Protein AF-F0ZJC0-F1 (afdb_monomer)

Nearest PDB structures (foldseek):
  4h54-assembly1_A  TM=5.126E-01  e=1.074E+00  Escherichia coli K-12
  6ixg-assembly2_B  TM=3.311E-01  e=7.593E+00  Homo sapiens

pLDDT: mean 72.38, std 9.72, range [51.28, 85.25]

Structure (mmCIF, N/CA/C/O backbone):
data_AF-F0ZJC0-F1
#
_entry.id   AF-F0ZJC0-F1
#
loop_
_atom_site.group_PDB
_atom_site.id
_atom_site.type_symbol
_atom_site.label_atom_id
_atom_site.label_alt_id
_atom_site.label_comp_id
_atom_site.label_asym_id
_atom_site.label_entity_id
_atom_site.label_seq_id
_atom_site.pdbx_PDB_ins_code
_atom_site.Cartn_x
_atom_site.Cartn_y
_atom_site.Cartn_z
_atom_site.occupancy
_atom_site.B_iso_or_equiv
_atom_site.auth_seq_id
_atom_site.auth_comp_id
_atom_site.auth_asym_id
_atom_site.auth_atom_id
_atom_site.pdbx_PDB_model_num
ATOM 1 N N . MET A 1 1 ? -24.342 -7.590 26.434 1.00 51.28 1 MET A N 1
ATOM 2 C CA . MET A 1 1 ? -23.812 -8.513 25.399 1.00 51.28 1 MET A CA 1
ATOM 3 C C . MET A 1 1 ? -23.453 -7.828 24.071 1.00 51.28 1 MET A C 1
ATOM 5 O O . MET A 1 1 ? -22.749 -8.440 23.282 1.00 51.28 1 MET A O 1
ATOM 9 N N . VAL A 1 2 ? -23.874 -6.579 23.816 1.00 54.78 2 VAL A N 1
ATOM 10 C CA . VAL A 1 2 ? -23.532 -5.826 22.584 1.00 54.78 2 VA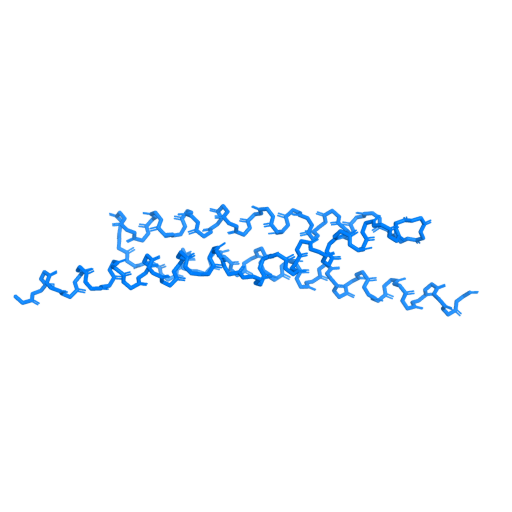L A CA 1
ATOM 11 C C . VAL A 1 2 ? -22.102 -5.254 22.623 1.00 54.78 2 VAL A C 1
ATOM 13 O O . VAL A 1 2 ? -21.370 -5.319 21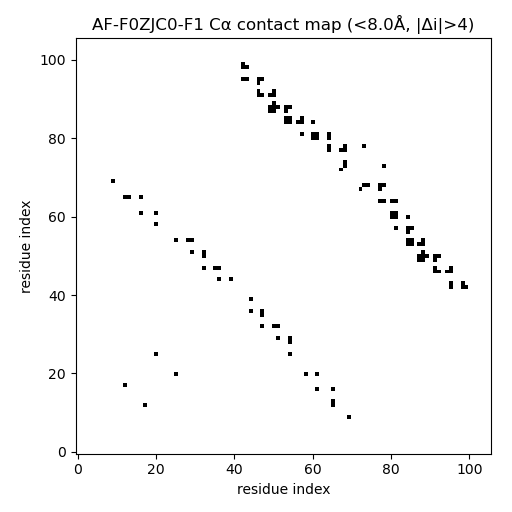.642 1.00 54.78 2 VAL A O 1
ATOM 16 N N . GLU A 1 3 ? -21.658 -4.799 23.793 1.00 56.75 3 GLU A N 1
ATOM 17 C CA . GLU A 1 3 ? -20.367 -4.121 24.010 1.00 56.75 3 GLU A CA 1
ATOM 18 C C . GLU A 1 3 ? -19.139 -5.029 23.783 1.00 56.75 3 GLU A C 1
ATOM 20 O O . GLU A 1 3 ? -18.112 -4.620 23.238 1.00 56.75 3 GLU A O 1
ATOM 25 N N . THR A 1 4 ? -19.271 -6.317 24.107 1.00 60.59 4 THR A N 1
ATOM 26 C CA . THR A 1 4 ? -18.245 -7.337 23.849 1.00 60.59 4 THR A CA 1
ATOM 27 C C . THR A 1 4 ? -18.000 -7.559 22.358 1.00 60.59 4 THR A C 1
ATOM 29 O O . THR A 1 4 ? -16.876 -7.863 21.972 1.00 60.59 4 THR A O 1
ATOM 32 N N . HIS A 1 5 ? -19.014 -7.378 21.508 1.00 58.88 5 HIS A N 1
ATOM 33 C CA . HIS A 1 5 ? -18.898 -7.628 20.071 1.00 58.88 5 HIS A CA 1
ATOM 34 C C . HIS A 1 5 ? -18.173 -6.489 19.339 1.00 58.88 5 HIS A C 1
ATOM 36 O O . HIS A 1 5 ? -17.342 -6.748 18.468 1.00 58.88 5 HIS A O 1
ATOM 42 N N . GLU A 1 6 ? -18.437 -5.236 19.724 1.00 61.75 6 GLU A N 1
ATOM 43 C CA . GLU A 1 6 ? -17.758 -4.057 19.168 1.00 61.75 6 GLU A CA 1
ATOM 44 C C . GLU A 1 6 ? -16.279 -4.009 19.554 1.00 61.75 6 GLU A C 1
ATOM 46 O O . GLU A 1 6 ? -15.417 -3.713 18.724 1.00 61.75 6 GLU A O 1
ATOM 51 N N . THR A 1 7 ? -15.971 -4.360 20.803 1.00 66.50 7 THR A N 1
ATOM 52 C CA . THR A 1 7 ? -14.590 -4.396 21.298 1.00 66.50 7 THR A CA 1
ATOM 53 C C . THR A 1 7 ? -13.769 -5.444 20.542 1.00 66.50 7 THR A C 1
ATOM 55 O O . THR A 1 7 ? -12.643 -5.181 20.125 1.00 66.50 7 THR A O 1
ATOM 58 N N . LEU A 1 8 ? -14.362 -6.612 20.284 1.00 68.00 8 LEU A N 1
ATOM 59 C CA . LEU A 1 8 ? -13.718 -7.708 19.561 1.00 68.00 8 LEU A CA 1
ATOM 60 C C . LEU A 1 8 ? -13.498 -7.357 18.080 1.00 68.00 8 LEU A C 1
ATOM 62 O O . LEU A 1 8 ? -12.432 -7.643 17.539 1.00 68.00 8 LEU A O 1
ATOM 66 N N . LEU A 1 9 ? -14.441 -6.651 17.446 1.00 69.31 9 LEU A N 1
ATOM 67 C CA . LEU A 1 9 ? -14.282 -6.123 16.084 1.00 69.31 9 LEU A CA 1
ATOM 68 C C . LEU A 1 9 ? -13.166 -5.073 15.987 1.00 69.31 9 LEU A C 1
ATOM 70 O O . LEU A 1 9 ? -12.360 -5.131 15.061 1.00 69.31 9 LEU A O 1
ATOM 74 N N . ARG A 1 10 ? -13.062 -4.154 16.955 1.00 66.56 10 ARG A N 1
ATOM 75 C CA . ARG A 1 10 ? -11.979 -3.154 16.998 1.00 66.56 10 ARG A CA 1
ATOM 76 C C . ARG A 1 10 ? -10.608 -3.797 17.170 1.00 66.56 10 ARG A C 1
ATOM 78 O O . ARG A 1 10 ? -9.680 -3.452 16.444 1.00 66.56 10 ARG A O 1
ATOM 85 N N . VAL A 1 11 ? -10.493 -4.760 18.085 1.00 68.62 11 VAL A N 1
ATOM 86 C CA . VAL A 1 11 ? -9.250 -5.513 18.306 1.00 68.62 11 VAL A CA 1
ATOM 87 C C . VAL A 1 11 ? -8.876 -6.312 17.059 1.00 68.62 11 VAL A C 1
ATOM 89 O O . VAL A 1 11 ? -7.723 -6.283 16.639 1.00 68.62 11 VAL A O 1
ATOM 92 N N . THR A 1 12 ? -9.846 -6.956 16.411 1.00 69.06 12 THR A N 1
ATOM 93 C CA . THR A 1 12 ? -9.607 -7.718 15.178 1.00 69.06 12 THR A CA 1
ATOM 94 C C . THR A 1 12 ? -9.151 -6.800 14.041 1.00 69.06 12 THR A C 1
ATOM 96 O O . THR A 1 12 ? -8.146 -7.093 13.400 1.00 69.06 12 THR A O 1
ATOM 99 N N . ASN A 1 13 ? -9.799 -5.649 13.837 1.00 66.75 13 ASN A N 1
ATOM 100 C CA . ASN A 1 13 ? -9.386 -4.671 12.826 1.00 66.75 13 ASN A CA 1
ATOM 101 C C . ASN A 1 13 ? -7.996 -4.093 13.102 1.00 66.75 13 ASN A C 1
ATOM 103 O O . ASN A 1 13 ? -7.225 -3.891 12.168 1.00 66.75 13 ASN A O 1
ATOM 107 N N . PHE A 1 14 ? -7.652 -3.854 14.367 1.00 68.12 14 PHE A N 1
ATOM 108 C CA . PHE A 1 14 ? -6.335 -3.345 14.732 1.00 68.12 14 PHE A CA 1
ATOM 109 C C . PHE A 1 14 ? -5.239 -4.397 14.535 1.00 68.12 14 PHE A C 1
ATOM 111 O O . PHE A 1 14 ? -4.183 -4.085 13.992 1.00 68.12 14 PHE A O 1
ATOM 118 N N . ILE A 1 15 ? -5.495 -5.652 14.915 1.00 69.81 15 ILE A N 1
ATOM 119 C CA . ILE A 1 15 ? -4.543 -6.753 14.734 1.00 69.81 15 ILE A CA 1
ATOM 120 C C . ILE A 1 15 ? -4.361 -7.061 13.249 1.00 69.81 15 ILE A C 1
ATOM 122 O O . ILE A 1 15 ? -3.227 -7.123 12.792 1.00 69.81 15 ILE A O 1
ATOM 126 N N . TYR A 1 16 ? -5.440 -7.209 12.475 1.00 65.88 16 TYR A N 1
ATOM 127 C CA . TYR A 1 16 ? -5.334 -7.505 11.044 1.00 65.88 16 TYR A CA 1
ATOM 128 C C . TYR A 1 16 ? -4.808 -6.315 10.245 1.00 65.88 16 TYR A C 1
ATOM 130 O O . TYR A 1 16 ? -3.925 -6.495 9.412 1.00 65.88 16 TYR A O 1
ATOM 138 N N . GLY A 1 17 ? -5.292 -5.101 10.513 1.00 63.12 17 GLY A N 1
ATOM 139 C CA . GLY A 1 17 ? -4.817 -3.883 9.858 1.00 63.12 17 GLY A CA 1
ATOM 140 C C . GLY A 1 17 ? -3.363 -3.559 10.205 1.00 63.12 17 GLY A C 1
ATOM 141 O O . GLY A 1 17 ? -2.577 -3.216 9.325 1.00 63.12 17 GLY A O 1
ATOM 142 N N . GLY A 1 18 ? -2.977 -3.740 11.470 1.00 62.16 18 GLY A N 1
ATOM 143 C CA . GLY A 1 18 ? -1.601 -3.591 11.942 1.00 62.16 18 GLY A CA 1
ATOM 144 C C . GLY A 1 18 ? -0.664 -4.678 11.412 1.00 62.16 18 GLY A C 1
ATOM 145 O O . GLY A 1 18 ? 0.435 -4.364 10.961 1.00 62.16 18 GLY A O 1
ATOM 146 N N . ALA A 1 19 ? -1.093 -5.942 11.400 1.00 64.12 19 ALA A N 1
ATOM 147 C CA . ALA A 1 19 ? -0.337 -7.042 10.801 1.00 64.12 19 ALA A CA 1
ATOM 148 C C . ALA A 1 19 ? -0.162 -6.853 9.290 1.00 64.12 19 ALA A C 1
ATOM 150 O O . ALA A 1 19 ? 0.918 -7.109 8.773 1.00 64.12 19 ALA A O 1
ATOM 151 N N . LEU A 1 20 ? -1.180 -6.342 8.586 1.00 64.25 20 LEU A N 1
ATOM 152 C CA . LEU A 1 20 ? -1.061 -5.940 7.185 1.00 64.25 20 LEU A CA 1
ATOM 153 C C . LEU A 1 20 ? -0.003 -4.853 7.026 1.00 64.25 20 LEU A C 1
ATOM 155 O O . LEU A 1 20 ? 0.920 -5.067 6.251 1.00 64.25 20 LEU A O 1
ATOM 159 N N . LEU A 1 21 ? -0.075 -3.757 7.789 1.00 60.91 21 LEU A N 1
ATOM 160 C CA . LEU A 1 21 ? 0.886 -2.641 7.745 1.00 60.91 21 LEU A CA 1
ATOM 161 C C . LEU A 1 21 ? 2.330 -3.049 8.073 1.00 60.91 21 LEU A C 1
ATOM 163 O O . LEU A 1 21 ? 3.271 -2.479 7.532 1.00 60.91 21 LEU A O 1
ATOM 167 N N . THR A 1 22 ? 2.510 -4.024 8.961 1.00 60.72 22 THR A N 1
ATOM 168 C CA . THR A 1 22 ? 3.832 -4.514 9.388 1.00 60.72 22 THR A CA 1
ATOM 169 C C . THR A 1 22 ? 4.289 -5.755 8.625 1.00 60.72 22 THR A C 1
ATOM 171 O O . THR A 1 22 ? 5.378 -6.271 8.880 1.00 60.72 22 THR A O 1
ATOM 174 N N . SER A 1 23 ? 3.482 -6.247 7.679 1.00 63.41 23 SER A N 1
ATOM 175 C CA . SER A 1 23 ? 3.803 -7.478 6.968 1.00 63.41 23 SER A CA 1
ATOM 176 C C . SER A 1 23 ? 5.044 -7.302 6.079 1.00 63.41 23 SER A C 1
ATOM 178 O O . SER A 1 23 ? 5.232 -6.264 5.438 1.00 63.41 23 SER A O 1
ATOM 180 N N . PRO A 1 24 ? 5.884 -8.343 5.949 1.00 55.91 24 PRO A N 1
ATOM 181 C CA . PRO A 1 24 ? 7.045 -8.323 5.054 1.00 55.91 24 PRO A CA 1
ATOM 182 C C . PRO A 1 24 ? 6.659 -8.200 3.566 1.00 55.91 24 PRO A C 1
ATOM 184 O O . PRO A 1 24 ? 7.521 -7.945 2.720 1.00 55.91 24 PRO A O 1
ATOM 187 N N . PHE A 1 25 ? 5.368 -8.324 3.236 1.00 64.19 25 PHE A N 1
ATOM 188 C CA . PHE A 1 25 ? 4.818 -8.023 1.911 1.00 64.19 25 PHE A CA 1
ATOM 189 C C . PHE A 1 25 ? 5.129 -6.585 1.464 1.00 64.19 25 PHE A C 1
ATOM 191 O O . PHE A 1 25 ? 5.371 -6.325 0.289 1.00 64.19 25 PHE A O 1
ATOM 198 N N . TRP A 1 26 ? 5.231 -5.657 2.410 1.00 62.91 26 TRP A N 1
ATOM 199 C CA . TRP A 1 26 ? 5.632 -4.281 2.133 1.00 62.91 26 TRP A CA 1
ATOM 200 C C . TRP A 1 26 ? 7.114 -4.140 1.838 1.00 62.91 26 TRP A C 1
ATOM 202 O O . TRP A 1 26 ? 7.497 -3.489 0.869 1.00 62.91 26 TRP A O 1
ATOM 212 N N . GLY A 1 27 ? 7.951 -4.801 2.640 1.00 61.75 27 GLY A N 1
ATOM 213 C CA . GLY A 1 27 ? 9.399 -4.816 2.438 1.00 61.75 27 GLY A CA 1
ATOM 214 C C . GLY A 1 27 ? 9.786 -5.425 1.089 1.00 61.75 27 GLY A C 1
ATOM 215 O O . GLY A 1 27 ? 10.668 -4.907 0.409 1.00 61.75 27 GLY A O 1
ATOM 216 N N . THR A 1 28 ? 9.077 -6.471 0.655 1.00 65.25 28 THR A N 1
ATOM 217 C CA . THR A 1 28 ? 9.265 -7.071 -0.677 1.00 65.25 28 THR A CA 1
ATOM 218 C C . THR A 1 28 ? 8.822 -6.138 -1.803 1.00 65.25 28 THR A C 1
ATOM 220 O O . THR A 1 28 ? 9.546 -6.015 -2.790 1.00 65.25 28 THR A O 1
ATOM 223 N N . GLY A 1 29 ? 7.719 -5.399 -1.641 1.00 67.25 29 GLY A N 1
ATOM 224 C CA . GLY A 1 29 ? 7.314 -4.363 -2.596 1.00 67.25 29 GLY A CA 1
ATOM 225 C C . GLY A 1 29 ? 8.337 -3.225 -2.734 1.00 67.25 29 GLY A C 1
ATOM 226 O O . GLY A 1 29 ? 8.611 -2.772 -3.850 1.00 67.25 29 GLY A O 1
ATOM 227 N N . VAL A 1 30 ? 8.936 -2.786 -1.617 1.00 66.38 30 VAL A N 1
ATOM 228 C CA . VAL A 1 30 ? 9.990 -1.751 -1.597 1.00 66.38 30 VAL A CA 1
ATOM 229 C C . VAL A 1 30 ? 11.253 -2.265 -2.269 1.00 66.38 30 VAL A C 1
ATOM 231 O O . VAL A 1 30 ? 11.828 -1.561 -3.095 1.00 66.38 30 VAL A O 1
ATOM 234 N N . LEU A 1 31 ? 11.675 -3.494 -1.958 1.00 67.25 31 LEU A N 1
ATOM 235 C CA . LEU A 1 31 ? 12.820 -4.136 -2.604 1.00 67.25 31 LEU A CA 1
ATOM 236 C C . LEU A 1 31 ? 12.613 -4.234 -4.114 1.00 67.25 31 LEU A C 1
ATOM 238 O O . LEU A 1 31 ? 13.514 -3.895 -4.872 1.00 67.25 31 LEU A O 1
ATOM 242 N N . LEU A 1 32 ? 11.417 -4.618 -4.558 1.00 71.50 32 LEU A N 1
ATOM 243 C CA . LEU A 1 32 ? 11.081 -4.730 -5.974 1.00 71.50 32 LEU A CA 1
ATOM 244 C C . LEU A 1 32 ? 11.099 -3.366 -6.679 1.00 71.50 32 LEU A C 1
ATOM 246 O O . LEU A 1 32 ? 11.699 -3.234 -7.744 1.00 71.50 32 LEU A O 1
ATOM 250 N N . ALA A 1 33 ? 10.525 -2.329 -6.060 1.00 66.69 33 ALA A N 1
ATOM 251 C CA . ALA A 1 33 ? 10.602 -0.959 -6.568 1.00 66.69 33 ALA A CA 1
ATOM 252 C C . ALA A 1 33 ? 12.055 -0.451 -6.618 1.00 66.69 33 ALA A C 1
ATOM 254 O O . ALA A 1 33 ? 12.466 0.173 -7.595 1.00 66.69 33 ALA A O 1
ATOM 255 N N . THR A 1 34 ? 12.859 -0.781 -5.607 1.00 66.25 34 THR A N 1
ATOM 256 C CA . THR A 1 34 ? 14.282 -0.421 -5.532 1.00 66.25 34 THR A CA 1
ATOM 257 C C . THR A 1 34 ? 15.096 -1.138 -6.611 1.00 66.25 34 THR A C 1
ATOM 259 O O . THR A 1 34 ? 15.930 -0.512 -7.259 1.00 66.25 34 THR A O 1
ATOM 262 N N . VAL A 1 35 ? 14.820 -2.419 -6.875 1.00 69.06 35 VAL A N 1
ATOM 263 C CA . VAL A 1 35 ? 15.420 -3.177 -7.987 1.00 69.06 35 VAL A CA 1
ATOM 264 C C . VAL A 1 35 ? 15.058 -2.533 -9.325 1.00 69.06 35 VAL A C 1
ATOM 266 O O . VAL A 1 35 ? 15.944 -2.320 -10.149 1.00 69.06 35 VAL A O 1
ATOM 269 N N . MET A 1 36 ? 13.795 -2.139 -9.523 1.00 66.75 36 MET A N 1
ATOM 270 C CA . MET A 1 36 ? 13.385 -1.426 -10.736 1.00 66.75 36 MET A CA 1
ATOM 271 C C . MET A 1 36 ? 14.129 -0.101 -10.910 1.00 66.75 36 MET A C 1
ATOM 273 O O . MET A 1 36 ? 14.500 0.228 -12.032 1.00 66.75 36 MET A O 1
ATOM 277 N N . MET A 1 37 ? 14.351 0.657 -9.832 1.00 66.12 37 MET A N 1
ATOM 278 C CA . MET A 1 37 ? 15.088 1.927 -9.863 1.00 66.12 37 MET A CA 1
ATOM 279 C C . MET A 1 37 ? 16.598 1.751 -10.046 1.00 66.12 37 MET A C 1
ATOM 281 O O . MET A 1 37 ? 17.236 2.609 -10.650 1.00 66.12 37 MET A O 1
ATOM 285 N N . ASN A 1 38 ? 17.180 0.656 -9.561 1.00 68.75 38 ASN A N 1
ATOM 286 C CA . ASN A 1 38 ? 18.601 0.372 -9.758 1.00 68.75 38 ASN A CA 1
ATOM 287 C C . ASN A 1 38 ? 18.906 -0.036 -11.216 1.00 68.75 38 ASN A C 1
ATOM 289 O O . ASN A 1 38 ? 19.979 0.257 -11.729 1.00 68.75 38 ASN A O 1
ATOM 293 N N . ASP A 1 39 ? 17.927 -0.618 -11.919 1.00 62.44 39 ASP A N 1
ATOM 294 C CA . ASP A 1 39 ? 17.986 -0.963 -13.354 1.00 62.44 39 ASP A CA 1
ATOM 295 C C . ASP A 1 39 ? 17.579 0.228 -14.273 1.00 62.44 39 ASP A C 1
ATOM 297 O O . ASP A 1 39 ? 17.319 0.079 -15.469 1.00 62.44 39 ASP A O 1
ATOM 301 N N . SER A 1 40 ? 17.471 1.448 -13.719 1.00 54.88 40 SER A N 1
ATOM 302 C CA . SER A 1 40 ? 16.843 2.620 -14.367 1.00 54.88 40 SER A CA 1
ATOM 303 C C . SER A 1 40 ? 17.609 3.241 -15.534 1.00 54.88 40 SER A C 1
ATOM 305 O O . SER A 1 40 ? 17.054 4.094 -16.226 1.00 54.88 40 SER A O 1
ATO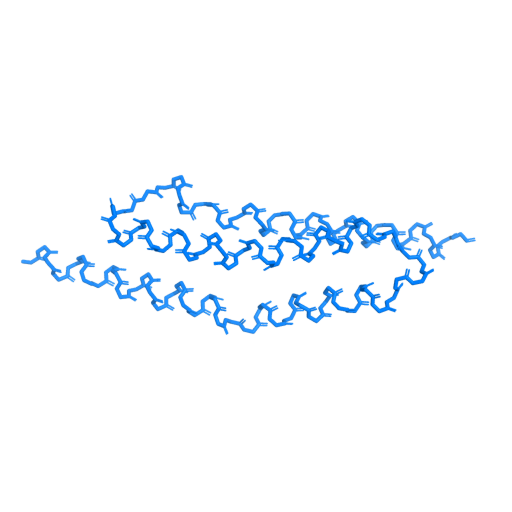M 307 N N . SER A 1 41 ? 18.835 2.805 -15.823 1.00 59.28 41 SER A N 1
ATOM 308 C CA . SER A 1 41 ? 19.596 3.323 -16.966 1.00 59.28 41 SER A CA 1
ATOM 309 C C . SER A 1 41 ? 18.968 2.965 -18.327 1.00 59.28 41 SER A C 1
ATOM 311 O O . SER A 1 41 ? 19.296 3.605 -19.325 1.00 59.28 41 SER A O 1
ATOM 313 N N . ARG A 1 42 ? 18.026 2.000 -18.380 1.00 54.06 42 ARG A N 1
ATOM 314 C CA . ARG A 1 42 ? 17.323 1.563 -19.611 1.00 54.06 42 ARG A CA 1
ATOM 315 C C . ARG A 1 42 ? 15.795 1.758 -19.630 1.00 54.06 42 ARG A C 1
ATOM 317 O O . ARG A 1 42 ? 15.199 1.810 -20.715 1.00 54.06 42 ARG A O 1
ATOM 324 N N . PHE A 1 43 ? 15.123 1.896 -18.483 1.00 58.19 43 PHE A N 1
ATOM 325 C CA . PHE A 1 43 ? 13.649 1.842 -18.400 1.00 58.19 43 PHE A CA 1
ATOM 326 C C . PHE A 1 43 ? 12.996 3.172 -18.004 1.00 58.19 43 PHE A C 1
ATOM 328 O O . PHE A 1 43 ? 13.591 4.023 -17.351 1.00 58.19 43 PHE A O 1
ATOM 335 N N . LYS A 1 44 ? 11.752 3.389 -18.455 1.00 62.59 44 LYS A N 1
ATOM 336 C CA . LYS A 1 44 ? 11.045 4.672 -18.306 1.00 62.59 44 LYS A CA 1
ATOM 337 C C . LYS A 1 44 ? 10.708 4.955 -16.829 1.00 62.59 44 LYS A C 1
ATOM 339 O O . LYS A 1 44 ? 9.787 4.358 -16.273 1.00 62.59 44 LYS A O 1
ATOM 344 N N . THR A 1 45 ? 11.365 5.961 -16.252 1.00 66.25 45 THR A N 1
ATOM 345 C CA . THR A 1 45 ? 11.216 6.493 -14.875 1.00 66.25 45 THR A CA 1
ATOM 346 C C . THR A 1 45 ? 9.775 6.743 -14.410 1.00 66.25 45 THR A C 1
ATOM 348 O O . THR A 1 45 ? 9.486 6.670 -13.217 1.00 66.25 45 THR A O 1
ATOM 351 N N . ARG A 1 46 ? 8.833 6.980 -15.331 1.00 69.44 46 ARG A N 1
ATOM 352 C CA . ARG A 1 46 ? 7.401 7.168 -15.022 1.00 69.44 46 ARG A CA 1
ATOM 353 C C . ARG A 1 46 ? 6.747 5.977 -14.312 1.00 69.44 46 ARG A C 1
ATOM 355 O O . ARG A 1 46 ? 5.940 6.194 -13.416 1.00 69.44 46 ARG A O 1
ATOM 362 N N . PHE A 1 47 ? 7.088 4.740 -14.678 1.00 70.94 47 PHE A N 1
ATOM 363 C CA . PHE A 1 47 ? 6.456 3.554 -14.081 1.00 70.94 47 PHE A CA 1
ATOM 364 C C . PHE A 1 47 ? 7.051 3.228 -12.706 1.00 70.94 47 PHE A C 1
ATOM 366 O O . PHE A 1 47 ? 6.323 2.860 -11.791 1.00 70.94 47 PHE A O 1
ATOM 373 N N . GLN A 1 48 ? 8.351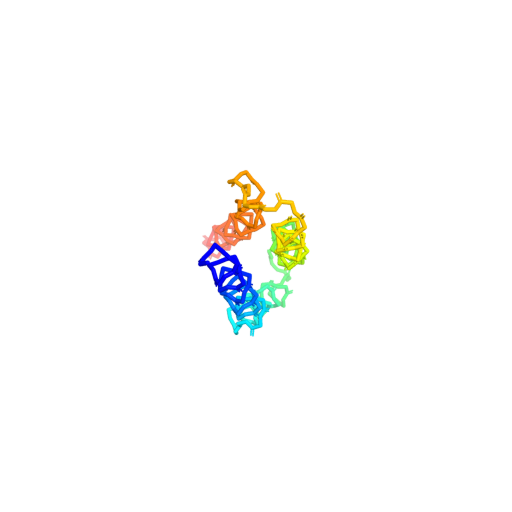 3.483 -12.527 1.00 69.88 48 GLN A N 1
ATOM 374 C CA . GLN A 1 48 ? 9.032 3.394 -11.230 1.00 69.88 48 GLN A CA 1
ATOM 375 C C . GLN A 1 48 ? 8.448 4.387 -10.215 1.00 69.88 48 GLN A C 1
ATOM 377 O O . GLN A 1 48 ? 8.147 4.010 -9.084 1.00 69.88 48 GLN A O 1
ATOM 382 N N . MET A 1 49 ? 8.223 5.639 -10.635 1.00 73.19 49 MET A N 1
ATOM 383 C CA . MET A 1 49 ? 7.574 6.653 -9.796 1.00 73.19 49 MET A CA 1
ATOM 384 C C . MET A 1 49 ? 6.142 6.261 -9.419 1.00 73.19 49 MET A C 1
ATOM 386 O O . MET A 1 49 ? 5.738 6.469 -8.278 1.00 73.19 49 MET A O 1
ATOM 390 N N . GLY A 1 50 ? 5.391 5.649 -10.340 1.00 74.94 50 GLY A N 1
ATOM 391 C CA . GLY A 1 50 ? 4.053 5.122 -10.061 1.00 74.94 50 GLY A CA 1
ATOM 392 C C . GLY A 1 50 ? 4.057 4.023 -8.994 1.00 74.94 50 GLY A C 1
ATOM 393 O O . GLY A 1 50 ? 3.263 4.082 -8.053 1.00 74.94 50 GLY A O 1
ATOM 394 N N . CYS A 1 51 ? 4.994 3.073 -9.076 1.00 76.81 51 CYS A N 1
ATOM 395 C CA . CYS A 1 51 ? 5.176 2.042 -8.050 1.00 76.81 51 CYS A CA 1
ATOM 396 C C . CYS A 1 51 ? 5.530 2.653 -6.685 1.00 76.81 51 CYS A C 1
ATOM 398 O O . CYS A 1 51 ? 4.910 2.299 -5.687 1.00 76.81 51 CYS A O 1
ATOM 400 N N . LEU A 1 52 ? 6.470 3.603 -6.634 1.00 77.19 52 LEU A N 1
ATOM 401 C CA . LEU A 1 52 ? 6.860 4.289 -5.395 1.00 77.19 52 LEU A CA 1
ATOM 402 C C . LEU A 1 52 ? 5.694 5.039 -4.743 1.00 77.19 52 LEU A C 1
ATOM 404 O O . LEU A 1 52 ? 5.444 4.875 -3.551 1.00 77.19 52 LEU A O 1
ATOM 408 N N . LEU A 1 53 ? 4.971 5.849 -5.521 1.00 79.88 53 LEU A N 1
ATOM 409 C CA . LEU A 1 53 ? 3.836 6.625 -5.019 1.00 79.88 53 LEU A CA 1
ATOM 410 C C . LEU A 1 53 ? 2.724 5.718 -4.497 1.00 79.88 53 LEU A C 1
ATOM 412 O O . LEU A 1 53 ? 2.151 6.001 -3.450 1.00 79.88 53 LEU A O 1
ATOM 416 N N . SER A 1 54 ? 2.460 4.611 -5.189 1.00 81.75 54 SER A N 1
ATOM 417 C CA . SER A 1 54 ? 1.468 3.621 -4.763 1.00 81.75 54 SER A CA 1
ATOM 418 C C . SER A 1 54 ? 1.866 2.973 -3.435 1.00 81.75 54 SER A C 1
ATOM 420 O O . SER A 1 54 ? 1.043 2.840 -2.534 1.00 81.75 54 SER A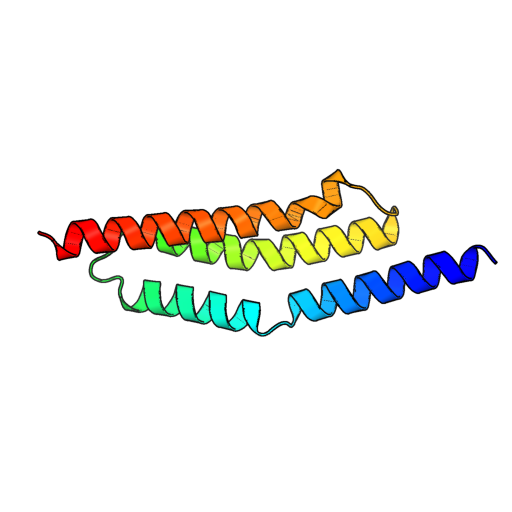 O 1
ATOM 422 N N . LEU A 1 55 ? 3.153 2.663 -3.272 1.00 78.88 55 LEU A N 1
ATOM 423 C CA . LEU A 1 55 ? 3.687 2.046 -2.063 1.00 78.88 55 LEU A CA 1
ATOM 424 C C . LEU A 1 55 ? 3.661 2.998 -0.856 1.00 78.88 55 LEU A C 1
ATOM 426 O O . LEU A 1 55 ? 3.409 2.565 0.262 1.00 78.88 55 LEU A O 1
ATOM 430 N N . VAL A 1 56 ? 3.850 4.303 -1.072 1.00 80.75 56 VAL A N 1
ATOM 431 C CA . VAL A 1 56 ? 3.706 5.328 -0.021 1.00 80.75 56 VAL A CA 1
ATOM 432 C C . VAL A 1 56 ? 2.235 5.650 0.277 1.00 80.75 56 VAL A C 1
ATOM 434 O O . VAL A 1 56 ? 1.884 5.921 1.424 1.00 80.75 56 VAL A O 1
ATOM 437 N N . ALA A 1 57 ? 1.358 5.615 -0.727 1.00 82.56 57 ALA A N 1
ATOM 438 C CA . ALA A 1 57 ? -0.063 5.922 -0.569 1.00 82.56 57 ALA A CA 1
ATOM 439 C C . ALA A 1 57 ? -0.837 4.822 0.175 1.00 82.56 57 ALA A C 1
ATOM 441 O O . ALA A 1 57 ? -1.780 5.119 0.907 1.00 82.56 57 ALA A O 1
ATOM 442 N N . GLU A 1 58 ? -0.431 3.563 0.036 1.00 82.44 58 GLU A N 1
ATOM 443 C CA . GLU A 1 58 ? -1.084 2.427 0.683 1.00 82.44 58 GLU A CA 1
ATOM 444 C C . GLU A 1 58 ? -1.078 2.513 2.234 1.00 82.44 58 GLU A C 1
ATOM 446 O O . GLU A 1 58 ? -2.169 2.443 2.807 1.00 82.44 58 GLU A O 1
ATOM 451 N N . PRO A 1 59 ? 0.037 2.765 2.966 1.00 79.69 59 PRO A N 1
ATOM 452 C CA . PRO A 1 59 ? -0.007 2.874 4.427 1.00 79.69 59 PRO A CA 1
ATOM 453 C C . PRO A 1 59 ? -0.824 4.085 4.888 1.00 79.69 59 PRO A C 1
ATOM 455 O O . PRO A 1 59 ? -1.525 4.004 5.894 1.00 79.69 59 PRO A O 1
ATOM 458 N N . ILE A 1 60 ? -0.805 5.184 4.127 1.00 83.81 60 ILE A N 1
ATOM 459 C CA . ILE A 1 60 ? -1.634 6.368 4.395 1.00 83.81 60 ILE A CA 1
ATOM 460 C C . ILE A 1 60 ? -3.120 6.002 4.278 1.00 83.81 60 ILE A C 1
ATOM 462 O O . ILE A 1 60 ? -3.914 6.330 5.161 1.00 83.81 60 ILE A O 1
ATOM 466 N N . SER A 1 61 ? -3.493 5.278 3.220 1.00 85.25 61 SER A N 1
ATOM 467 C CA . SER A 1 61 ? -4.871 4.836 2.991 1.00 85.25 61 SER A CA 1
ATOM 468 C C . SER A 1 61 ? -5.347 3.829 4.044 1.00 85.25 61 SER A C 1
ATOM 470 O O . SER A 1 61 ? -6.487 3.921 4.501 1.00 85.25 61 SER A O 1
ATOM 472 N N . LEU A 1 62 ? -4.477 2.922 4.499 1.00 81.06 62 LEU A N 1
ATOM 473 C CA . LEU A 1 62 ? -4.768 1.958 5.561 1.00 81.06 62 LEU A CA 1
ATOM 474 C C . LEU A 1 62 ? -4.951 2.639 6.914 1.00 81.06 62 LEU A C 1
ATOM 476 O O . LEU A 1 62 ? -5.934 2.359 7.596 1.00 81.06 62 LEU A O 1
ATOM 480 N N . ILE A 1 63 ? -4.057 3.562 7.285 1.00 83.94 63 ILE A N 1
ATOM 481 C CA . ILE A 1 63 ? -4.186 4.343 8.523 1.00 83.94 63 ILE A CA 1
ATOM 482 C C . ILE A 1 63 ? -5.497 5.127 8.502 1.00 83.94 63 ILE A C 1
ATOM 484 O O . ILE A 1 63 ? -6.272 5.038 9.450 1.00 83.94 63 ILE A O 1
ATOM 488 N N . TYR A 1 64 ? -5.792 5.826 7.403 1.00 84.75 64 TYR A N 1
ATOM 489 C CA . TYR A 1 64 ? -7.044 6.567 7.256 1.00 84.75 64 TYR A CA 1
ATOM 490 C C . TYR A 1 64 ? -8.272 5.658 7.392 1.00 84.75 64 TYR A C 1
ATOM 492 O O . TYR A 1 64 ? -9.202 5.978 8.132 1.00 84.75 64 TYR A O 1
ATOM 500 N N . THR A 1 65 ? -8.259 4.504 6.722 1.00 84.62 65 THR A N 1
ATOM 501 C CA . THR A 1 65 ? -9.362 3.536 6.748 1.00 84.62 65 THR A CA 1
ATOM 502 C C . THR A 1 65 ? -9.584 2.982 8.153 1.00 84.62 65 THR A C 1
ATOM 504 O O . THR A 1 65 ? -10.719 2.955 8.628 1.00 84.62 65 THR A O 1
ATOM 507 N N . LEU A 1 66 ? -8.510 2.607 8.853 1.00 83.00 66 LEU A N 1
ATOM 508 C CA . LEU A 1 66 ? -8.570 2.119 10.232 1.00 83.00 66 LEU A CA 1
ATOM 509 C C . LEU A 1 66 ? -9.051 3.206 11.198 1.00 83.00 66 LEU A C 1
ATOM 511 O O . LEU A 1 66 ? -9.929 2.946 12.019 1.00 83.00 66 LEU A O 1
ATOM 515 N N . SER A 1 67 ? -8.527 4.430 11.087 1.00 84.25 67 SER A N 1
ATOM 516 C CA . SER A 1 67 ? -8.957 5.560 11.917 1.00 84.25 67 SER A CA 1
ATOM 517 C C . SER A 1 67 ? -10.432 5.891 11.698 1.00 84.25 67 SER A C 1
ATOM 519 O O . SER A 1 67 ? -11.175 6.036 12.667 1.00 84.25 67 SER A O 1
ATOM 521 N N . TYR A 1 68 ? -10.884 5.943 10.443 1.00 85.19 68 TYR A N 1
ATOM 522 C CA . TYR A 1 68 ? -12.282 6.204 10.116 1.00 85.19 68 TYR A CA 1
ATOM 523 C C . TYR A 1 68 ? -13.200 5.108 10.663 1.00 85.19 68 TYR A C 1
ATOM 525 O O . TYR A 1 68 ? -14.189 5.412 11.327 1.00 85.19 68 TYR A O 1
ATOM 533 N N . GLN A 1 69 ? -12.862 3.834 10.438 1.00 83.25 69 GLN A N 1
ATOM 534 C CA . GLN A 1 69 ? -13.666 2.715 10.931 1.00 83.25 69 GLN A CA 1
ATOM 535 C C . GLN A 1 69 ? -13.729 2.667 12.462 1.00 83.25 69 GLN A C 1
ATOM 537 O O . GLN A 1 69 ? -14.763 2.305 13.022 1.00 83.25 69 GLN A O 1
ATOM 542 N N . ASN A 1 70 ? -12.647 3.046 13.146 1.00 80.56 70 ASN A N 1
ATOM 543 C CA . ASN A 1 70 ? -12.609 3.077 14.605 1.00 80.56 70 ASN A CA 1
ATOM 544 C C . ASN A 1 70 ? -13.492 4.194 15.191 1.00 80.56 70 ASN A C 1
ATOM 546 O O . ASN A 1 70 ? -14.128 3.988 16.225 1.00 80.56 70 ASN A O 1
ATOM 550 N N . SER A 1 71 ? -13.555 5.356 14.531 1.00 82.94 71 SER A N 1
ATOM 551 C CA . SER A 1 71 ? -14.320 6.520 15.001 1.00 82.94 71 SER A CA 1
ATOM 552 C C . SER A 1 71 ? -15.790 6.524 14.575 1.00 82.94 71 SER A C 1
ATOM 554 O O . SER A 1 71 ? -16.634 6.957 15.352 1.00 82.94 71 SER A O 1
ATOM 556 N N . TYR A 1 72 ? -16.106 6.056 13.365 1.00 83.19 72 TYR A N 1
ATOM 557 C CA . TYR A 1 72 ? -17.435 6.206 12.751 1.00 83.19 72 TYR A CA 1
ATOM 558 C C . TYR A 1 72 ? -18.147 4.874 12.475 1.00 83.19 72 TYR A C 1
ATOM 560 O O . TYR A 1 72 ? -19.281 4.870 11.999 1.00 83.19 72 TYR A O 1
ATOM 568 N N . GLY A 1 73 ? -17.508 3.742 12.781 1.00 79.69 73 GLY A N 1
ATOM 569 C CA . GLY A 1 73 ? -18.028 2.413 12.471 1.00 79.69 73 GLY A CA 1
ATOM 570 C C . GLY A 1 73 ? -17.710 1.960 11.043 1.00 79.69 73 GLY A C 1
ATOM 571 O O . GLY A 1 73 ? -17.059 2.651 10.256 1.00 79.69 73 GLY A O 1
ATOM 572 N N . PHE A 1 74 ? -18.135 0.743 10.703 1.00 80.50 74 PHE A N 1
ATOM 573 C CA . PHE A 1 74 ? -17.775 0.118 9.433 1.00 80.50 74 PHE A CA 1
ATOM 574 C C . PHE A 1 74 ? -18.473 0.789 8.240 1.00 80.50 74 PHE A C 1
ATOM 576 O O . PHE A 1 74 ? -19.698 0.775 8.130 1.00 80.50 74 PHE A O 1
ATOM 583 N N . ASN A 1 75 ? -17.684 1.312 7.299 1.00 84.38 75 ASN A N 1
ATOM 584 C CA . ASN A 1 75 ? -18.168 1.841 6.026 1.00 84.38 75 ASN A CA 1
ATOM 585 C C . ASN A 1 75 ? -17.521 1.079 4.867 1.00 84.38 75 ASN A C 1
ATOM 587 O O . ASN A 1 75 ? -16.298 1.081 4.708 1.00 84.38 75 ASN A O 1
ATOM 591 N N . LYS A 1 76 ? -18.351 0.448 4.030 1.00 81.81 76 LYS A N 1
ATOM 592 C CA . LYS A 1 76 ? -17.898 -0.380 2.907 1.00 81.81 76 LYS A CA 1
ATOM 593 C C . LYS A 1 76 ? -17.045 0.405 1.903 1.00 81.81 76 LYS A C 1
ATOM 595 O O . LYS A 1 76 ? -16.022 -0.108 1.471 1.00 81.81 76 LYS A O 1
ATOM 600 N N . SER A 1 77 ? -17.412 1.644 1.577 1.00 85.06 77 SER A N 1
ATOM 601 C CA . SER A 1 77 ? -16.671 2.470 0.613 1.00 85.06 77 SER A CA 1
ATOM 602 C C . SER A 1 77 ? -15.281 2.841 1.127 1.00 85.06 77 SER A C 1
ATOM 604 O O . SER A 1 77 ? -14.307 2.755 0.387 1.00 85.06 77 SER A O 1
ATOM 606 N N . VAL A 1 78 ? -15.176 3.190 2.412 1.00 82.81 78 VAL A N 1
ATOM 607 C CA . VAL A 1 78 ? -13.892 3.534 3.045 1.00 82.81 78 VAL A CA 1
ATOM 608 C C . VAL A 1 78 ? -13.007 2.295 3.180 1.00 82.81 78 VAL A C 1
ATOM 610 O O . VAL A 1 78 ? -11.806 2.370 2.965 1.00 82.81 78 VAL A O 1
ATOM 613 N N . SER A 1 79 ? -13.604 1.128 3.433 1.00 78.69 79 SER A N 1
ATOM 614 C CA . SER A 1 79 ? -12.887 -0.151 3.553 1.00 78.69 79 SER A CA 1
ATOM 615 C C . SER A 1 79 ? -12.152 -0.574 2.277 1.00 78.69 79 SER A C 1
ATOM 617 O O . SER A 1 79 ? -11.198 -1.341 2.354 1.00 78.69 79 SER A O 1
ATOM 619 N N . PHE A 1 80 ? -12.587 -0.086 1.111 1.00 83.69 80 PHE A N 1
ATOM 620 C CA . PHE A 1 80 ? -11.965 -0.387 -0.179 1.00 83.69 80 PHE A CA 1
ATOM 621 C C . PHE A 1 80 ? -10.929 0.647 -0.630 1.00 83.69 80 PHE A C 1
ATOM 623 O O . PHE A 1 80 ? -10.277 0.420 -1.645 1.00 83.69 80 PHE A O 1
ATOM 630 N N . LEU A 1 81 ? -10.736 1.754 0.100 1.00 83.94 81 LEU A N 1
ATOM 631 C CA . LEU A 1 81 ? -9.734 2.769 -0.252 1.00 83.94 81 LEU A CA 1
ATOM 632 C C . LEU A 1 81 ? -8.317 2.204 -0.424 1.00 83.94 81 LEU A C 1
ATOM 634 O O . LEU A 1 81 ? -7.671 2.608 -1.389 1.00 83.94 81 LEU A O 1
ATOM 638 N N . PRO A 1 82 ? -7.843 1.258 0.409 1.00 81.56 82 PRO A N 1
ATOM 639 C CA . PRO A 1 82 ? -6.526 0.656 0.214 1.00 81.56 82 PRO A CA 1
ATOM 640 C C . PRO A 1 82 ? -6.385 -0.135 -1.092 1.00 81.56 82 PRO A C 1
ATOM 642 O O . PRO A 1 82 ? -5.297 -0.251 -1.628 1.00 81.56 82 PRO A O 1
ATOM 645 N N . LEU A 1 83 ? -7.474 -0.604 -1.711 1.00 82.81 83 LEU A N 1
ATOM 646 C CA . LEU A 1 83 ? -7.355 -1.313 -2.992 1.00 82.81 83 LEU A CA 1
ATOM 647 C C . LEU A 1 83 ? -6.879 -0.418 -4.144 1.00 82.81 83 LEU A C 1
ATOM 649 O O . LEU A 1 83 ? -6.364 -0.937 -5.132 1.00 82.81 83 LEU A O 1
ATOM 653 N N . LEU A 1 84 ? -7.066 0.903 -4.055 1.00 84.75 84 LEU A N 1
ATOM 654 C CA . LEU A 1 84 ? -6.640 1.842 -5.096 1.00 84.75 84 LEU A CA 1
ATOM 655 C C . LEU A 1 84 ? -5.110 1.898 -5.245 1.00 84.75 84 LEU A C 1
ATOM 657 O O . LEU A 1 84 ? -4.626 1.651 -6.355 1.00 84.75 84 LEU A O 1
ATOM 661 N N . PRO A 1 85 ? -4.338 2.209 -4.186 1.00 83.12 85 PRO A N 1
ATOM 662 C CA . PRO A 1 85 ? -2.886 2.174 -4.273 1.00 83.12 85 PRO A CA 1
ATOM 663 C C . PRO A 1 85 ? -2.359 0.776 -4.632 1.00 83.12 85 PRO A C 1
ATOM 665 O O . PRO A 1 85 ? -1.487 0.679 -5.494 1.00 83.12 85 PRO A O 1
ATOM 668 N N . LEU A 1 86 ? -2.960 -0.303 -4.128 1.00 81.94 86 LEU A N 1
ATOM 669 C CA . LEU A 1 86 ? -2.589 -1.669 -4.497 1.00 81.94 86 LEU A CA 1
ATOM 670 C C . LEU A 1 86 ? -2.773 -1.937 -5.999 1.00 81.94 86 LEU A C 1
ATOM 672 O O . LEU A 1 86 ? -1.863 -2.430 -6.669 1.00 81.94 86 LEU A O 1
ATOM 676 N N . ALA A 1 87 ? -3.931 -1.577 -6.558 1.00 83.94 87 ALA A N 1
ATOM 677 C CA . ALA A 1 87 ? -4.214 -1.737 -7.982 1.00 83.94 87 ALA A CA 1
ATOM 678 C C . ALA A 1 87 ? -3.276 -0.884 -8.850 1.00 83.94 87 ALA A C 1
ATOM 680 O O . ALA A 1 87 ? -2.807 -1.340 -9.894 1.00 83.94 87 ALA A O 1
ATOM 681 N N . SER A 1 88 ? -2.959 0.333 -8.399 1.00 85.00 88 SER A N 1
ATOM 682 C CA . SER A 1 88 ? -2.002 1.222 -9.060 1.00 85.00 88 SER A CA 1
ATOM 683 C C . SER A 1 88 ? -0.582 0.644 -9.054 1.00 85.00 88 SER A C 1
ATOM 685 O O . SER A 1 88 ? 0.093 0.671 -10.086 1.00 85.00 88 SER A O 1
ATOM 687 N N . TYR A 1 89 ? -0.145 0.052 -7.937 1.00 81.62 89 TYR A N 1
ATOM 688 C CA . TYR A 1 89 ? 1.150 -0.622 -7.831 1.00 81.62 89 TYR A CA 1
ATOM 689 C C . TYR A 1 89 ? 1.251 -1.789 -8.819 1.00 81.62 89 TYR A C 1
ATOM 691 O O . TYR A 1 89 ? 2.193 -1.855 -9.607 1.00 81.62 89 TYR A O 1
ATOM 699 N N . VAL A 1 90 ? 0.244 -2.669 -8.834 1.00 83.50 90 VAL A N 1
ATOM 700 C CA . VAL A 1 90 ? 0.187 -3.820 -9.747 1.00 83.50 90 VAL A CA 1
ATOM 701 C C . VAL A 1 90 ? 0.158 -3.363 -11.209 1.00 83.50 90 VAL A C 1
ATOM 703 O O . VAL A 1 90 ? 0.905 -3.888 -12.034 1.00 83.50 90 VAL A O 1
ATOM 706 N N . GLY A 1 91 ? -0.643 -2.346 -11.539 1.00 84.38 91 GLY A N 1
ATOM 707 C CA . GLY A 1 91 ? -0.711 -1.789 -12.891 1.00 84.38 91 GLY A CA 1
ATOM 708 C C . GLY A 1 91 ? 0.626 -1.210 -13.361 1.00 84.38 91 GLY A C 1
ATOM 709 O O . GLY A 1 91 ? 1.089 -1.527 -14.457 1.00 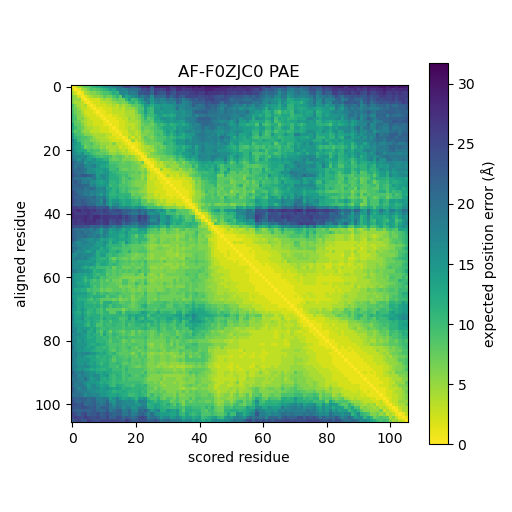84.38 91 GLY A O 1
ATOM 710 N N . CYS A 1 92 ? 1.288 -0.411 -12.520 1.00 80.56 92 CYS A N 1
ATOM 711 C CA . CYS A 1 92 ? 2.605 0.148 -12.830 1.00 80.56 92 CYS A CA 1
ATOM 712 C C . CYS A 1 92 ? 3.673 -0.945 -12.969 1.00 80.56 92 CYS A C 1
ATOM 714 O O . CYS A 1 92 ? 4.520 -0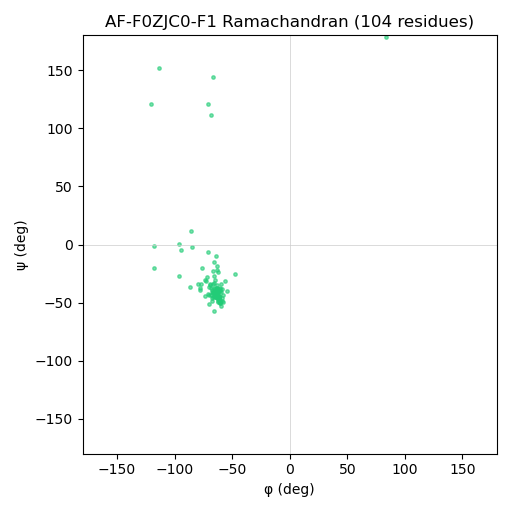.855 -13.858 1.00 80.56 92 CYS A O 1
ATOM 716 N N . PHE A 1 93 ? 3.598 -1.997 -12.150 1.00 81.00 93 PHE A N 1
ATOM 717 C CA . PHE A 1 93 ? 4.494 -3.146 -12.219 1.00 81.00 93 PHE A CA 1
ATOM 718 C C . PHE A 1 93 ? 4.371 -3.897 -13.555 1.00 81.00 93 PHE A C 1
ATOM 720 O O . PHE A 1 93 ? 5.377 -4.127 -14.227 1.00 81.00 93 PHE A O 1
ATOM 727 N N . PHE A 1 94 ? 3.148 -4.223 -13.989 1.00 83.06 94 PHE A N 1
ATOM 728 C CA . PHE A 1 94 ? 2.923 -4.889 -15.278 1.00 83.06 94 PHE A CA 1
ATOM 729 C C . PHE A 1 94 ? 3.360 -4.027 -16.465 1.00 83.06 94 PHE A C 1
ATOM 731 O O . PHE A 1 94 ? 3.973 -4.532 -17.405 1.00 83.06 94 PHE A O 1
ATOM 738 N N . LEU A 1 95 ? 3.083 -2.721 -16.422 1.00 81.19 95 LEU A N 1
ATOM 739 C CA . LEU A 1 95 ? 3.510 -1.794 -17.471 1.00 81.19 95 LEU A CA 1
ATOM 740 C C . LEU A 1 95 ? 5.035 -1.671 -17.546 1.00 81.19 95 LEU A C 1
ATOM 742 O O . LEU A 1 95 ? 5.584 -1.620 -18.645 1.00 81.19 95 LEU A O 1
ATOM 746 N N . PHE A 1 96 ? 5.720 -1.667 -16.400 1.00 76.50 96 PHE A N 1
ATOM 747 C CA . PHE A 1 96 ? 7.178 -1.702 -16.357 1.00 76.50 96 PHE A CA 1
ATOM 748 C C . PHE A 1 96 ? 7.726 -2.987 -16.989 1.00 76.50 96 PHE A C 1
ATOM 750 O O . PHE A 1 96 ? 8.639 -2.920 -17.808 1.00 76.50 96 PHE A O 1
ATOM 757 N N . TRP A 1 97 ? 7.162 -4.146 -16.640 1.00 75.06 97 TRP A N 1
ATOM 758 C CA . TRP A 1 97 ? 7.625 -5.432 -17.162 1.00 75.06 97 TRP A CA 1
ATOM 759 C C . TRP A 1 97 ? 7.418 -5.553 -18.678 1.00 75.06 97 TRP A C 1
ATOM 761 O O . TRP A 1 97 ? 8.315 -5.995 -19.391 1.00 75.06 97 TRP A O 1
ATOM 771 N N . ASN A 1 98 ? 6.277 -5.084 -19.190 1.00 80.25 98 ASN A N 1
ATOM 772 C CA . ASN A 1 98 ? 6.021 -5.040 -20.631 1.00 80.25 98 ASN A CA 1
ATOM 773 C C . ASN A 1 98 ? 6.963 -4.073 -21.375 1.00 80.25 98 ASN A C 1
ATOM 775 O O . ASN A 1 98 ? 7.442 -4.421 -22.450 1.00 80.25 98 ASN A O 1
ATOM 779 N N . ASP A 1 99 ? 7.274 -2.889 -20.818 1.00 71.88 99 ASP A N 1
ATOM 780 C CA . ASP A 1 99 ? 8.274 -1.973 -21.417 1.00 71.88 99 ASP A CA 1
ATOM 781 C C . ASP A 1 99 ? 9.685 -2.574 -21.387 1.00 71.88 99 ASP A C 1
ATOM 783 O O . ASP A 1 99 ? 10.509 -2.227 -22.232 1.00 71.88 99 ASP A O 1
ATOM 787 N N . LYS A 1 100 ? 9.966 -3.459 -20.419 1.00 67.62 100 LYS A N 1
ATOM 788 C CA . LYS A 1 100 ? 11.240 -4.170 -20.330 1.00 67.62 100 LYS A CA 1
ATOM 789 C C . LYS A 1 100 ? 11.405 -5.201 -21.443 1.00 67.62 100 LYS A C 1
ATOM 791 O O . LYS A 1 100 ? 12.384 -5.120 -22.177 1.00 67.62 100 LYS A O 1
ATOM 796 N N . ILE A 1 101 ? 10.416 -6.077 -21.629 1.00 70.69 101 ILE A N 1
ATOM 797 C CA . ILE A 1 101 ? 10.429 -7.101 -22.688 1.00 70.69 101 ILE A CA 1
ATOM 798 C C . ILE A 1 101 ? 10.577 -6.464 -24.082 1.00 70.69 101 ILE A C 1
ATOM 800 O O . ILE A 1 101 ? 11.479 -6.831 -24.824 1.00 70.69 101 ILE A O 1
ATOM 804 N N . ASP A 1 102 ? 9.772 -5.445 -24.414 1.00 65.31 102 ASP A N 1
ATOM 805 C CA . ASP A 1 102 ? 9.793 -4.807 -25.749 1.00 65.31 102 ASP A CA 1
ATOM 806 C C . ASP A 1 102 ? 11.128 -4.108 -26.093 1.00 65.31 102 ASP A C 1
ATOM 808 O O . ASP A 1 102 ? 11.399 -3.791 -27.257 1.00 65.31 102 ASP A O 1
ATOM 812 N N . LYS A 1 103 ? 11.957 -3.818 -25.086 1.00 62.75 103 LYS A N 1
ATOM 813 C CA . LYS A 1 103 ? 13.287 -3.222 -25.266 1.00 62.75 103 LYS A CA 1
ATOM 814 C C . LYS A 1 103 ? 14.419 -4.237 -25.283 1.00 62.75 103 LYS A C 1
ATOM 816 O O . LYS A 1 103 ? 15.441 -3.926 -25.876 1.00 62.75 103 LYS A O 1
ATOM 821 N N . ASP A 1 104 ? 14.261 -5.386 -24.633 1.00 62.50 104 ASP A N 1
ATOM 822 C CA . ASP A 1 104 ? 15.252 -6.463 -24.687 1.00 62.50 104 ASP A CA 1
ATOM 823 C C . ASP A 1 104 ? 15.174 -7.235 -26.028 1.00 62.50 104 ASP A C 1
ATOM 825 O O . ASP A 1 104 ? 16.163 -7.836 -26.442 1.00 62.50 104 ASP A O 1
ATOM 829 N N . ASP A 1 105 ? 14.042 -7.145 -26.743 1.00 59.41 105 ASP A N 1
ATOM 830 C CA . ASP A 1 105 ? 13.830 -7.713 -28.088 1.00 59.41 105 ASP A CA 1
ATOM 831 C C . ASP A 1 105 ? 14.320 -6.815 -29.257 1.00 59.41 105 ASP A C 1
ATOM 833 O O . ASP A 1 105 ? 14.201 -7.206 -30.422 1.00 59.41 105 ASP A O 1
ATOM 837 N N . LYS A 1 106 ? 14.845 -5.609 -28.983 1.00 52.34 106 LYS A N 1
ATOM 838 C CA . LYS A 1 106 ? 15.356 -4.649 -29.988 1.00 52.34 106 LYS A CA 1
ATOM 839 C C . LYS A 1 106 ? 16.867 -4.468 -29.893 1.00 52.34 106 LYS A C 1
ATOM 841 O O . LYS A 1 106 ? 17.490 -4.341 -30.970 1.00 52.34 106 LYS A O 1
#

Organism: Dictyostelium purpureum (NCBI:txid5786)

Solvent-accessible surface area (backbone atoms only — not comparable to full-atom values): 5812 Å² total; per-residue (Å²): 124,66,67,65,54,56,54,51,51,51,52,4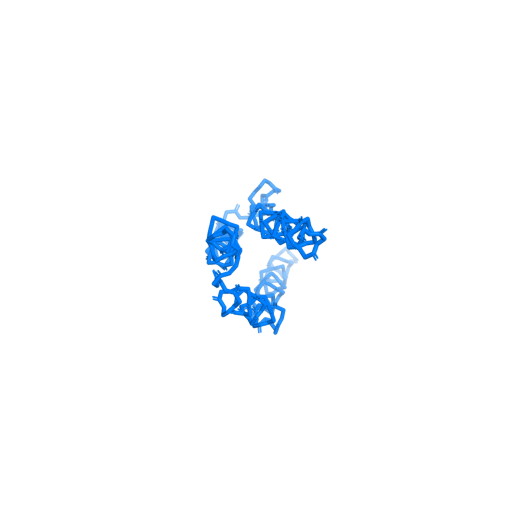8,51,48,52,54,53,47,48,60,74,69,31,66,71,55,57,52,52,51,50,51,48,49,51,54,56,73,56,40,93,83,50,72,63,69,33,52,51,41,30,51,52,18,62,58,44,28,60,56,34,43,51,51,34,52,53,47,35,72,75,74,43,92,48,75,75,54,69,48,50,38,53,54,26,51,52,44,25,54,52,23,49,54,54,45,52,53,58,47,53,67,55,75,77,106

Foldseek 3Di:
DVVVVLVVVLVVLCVVLVCVVPPCVLVVLVVVLVVLVVVPVQFDVVLSVQLVVLSVVLNVLSVVLSVCCNPPNDDPVSVCSSVVSVVSNVVSVVVRVVRVVVVVVD

Secondary structure (DSSP, 8-state):
--HHHHHHHHHHHHHHHHHHHHSHHHHHHHHHHHHHHHTTTTS-HHHHHHHHHHHHHHHHHHHHHHHHHHHH---HHHHTTTHHHHHHHHHHHHHHHHHHHHHHT-

Radius of gyration: 17.83 Å; Cα contacts (8 Å, |Δi|>4): 67; chains: 1; bounding box: 43×16×55 Å

Sequence (106 aa):
MVETHETLLRVTNFIYGGALLTSPFWGTGVLLATVMMNDSSRFKTRFQMGCLLSLVAEPISLIYTLSYQNSYGFNKSVSFLPLLPLASYVGCFFLFWNDKIDKDDK

Mean predicted aligned error: 10.19 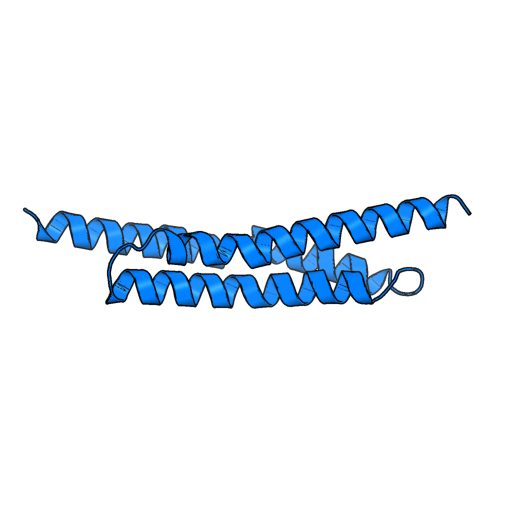Å